Protein AF-A0A4S5B6F9-F1 (afdb_monomer_lite)

Radius of gyration: 16.88 Å; chains: 1; bounding box: 40×25×44 Å

Foldseek 3Di:
DPPPPDDDDDDDPCVVVPDDPLCVVCVVVVHDRDPVSVVVVVVVVVVVVVCVVVVVCVVVVND

Organism: NCBI:txid2699483

Structure (mmCIF, N/CA/C/O backbone):
data_AF-A0A4S5B6F9-F1
#
_entry.id   AF-A0A4S5B6F9-F1
#
loop_
_atom_site.group_PDB
_atom_site.id
_atom_site.type_symbol
_atom_site.label_atom_id
_atom_site.label_alt_id
_atom_site.label_comp_id
_atom_site.la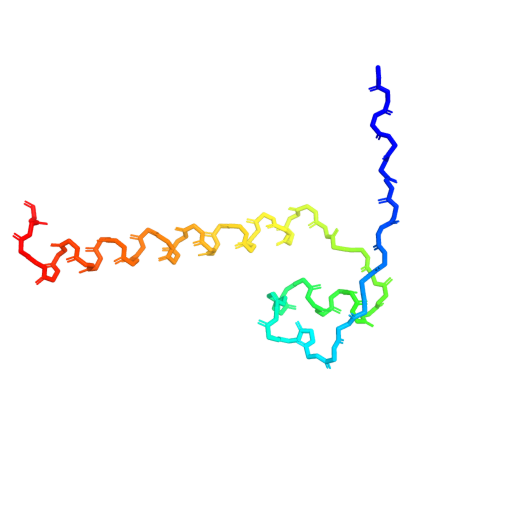bel_asym_id
_atom_site.label_entity_id
_atom_site.label_seq_id
_atom_site.pdbx_PDB_ins_code
_atom_site.Cartn_x
_atom_site.Cartn_y
_atom_site.Cartn_z
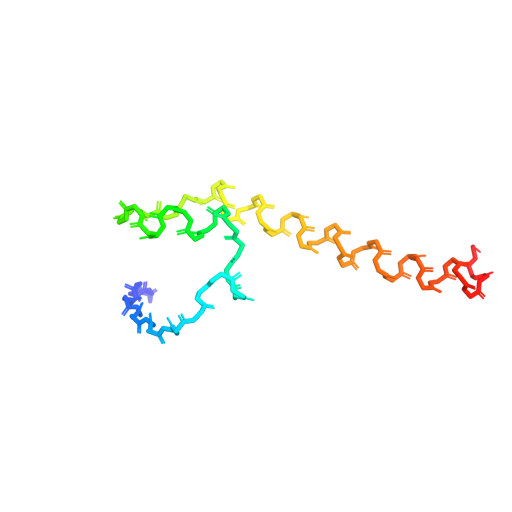_atom_site.occupancy
_atom_site.B_iso_or_equiv
_atom_site.auth_seq_id
_atom_site.auth_comp_id
_atom_site.auth_asym_id
_atom_site.auth_atom_id
_atom_site.pdbx_PDB_model_num
ATOM 1 N N . MET A 1 1 ? 11.271 21.049 19.246 1.00 45.72 1 MET A N 1
ATOM 2 C CA . MET A 1 1 ? 10.128 21.087 18.304 1.00 45.72 1 MET A CA 1
ATOM 3 C C . MET A 1 1 ? 9.500 19.703 18.238 1.00 45.72 1 MET A C 1
ATOM 5 O O . MET A 1 1 ? 10.064 18.819 17.608 1.00 45.72 1 MET A O 1
ATOM 9 N N . SER A 1 2 ? 8.381 19.485 18.930 1.00 53.66 2 S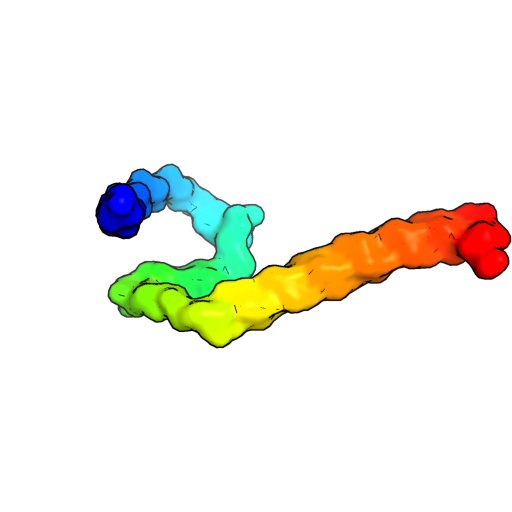ER A N 1
ATOM 10 C CA . SER A 1 2 ? 7.640 18.226 18.816 1.00 53.66 2 SER A CA 1
ATOM 11 C C . SER A 1 2 ? 6.830 18.283 17.520 1.00 53.66 2 SER A C 1
ATOM 13 O O . SER A 1 2 ? 5.907 19.092 17.415 1.00 53.66 2 SER A O 1
ATOM 15 N N . ARG A 1 3 ? 7.218 17.518 16.491 1.00 62.75 3 ARG A N 1
ATOM 16 C CA . ARG A 1 3 ? 6.419 17.385 15.263 1.00 62.75 3 ARG A CA 1
ATOM 17 C C . ARG A 1 3 ? 5.121 16.683 15.660 1.00 62.75 3 ARG A C 1
ATOM 19 O O . ARG A 1 3 ? 5.097 15.461 15.771 1.00 62.75 3 ARG A O 1
ATO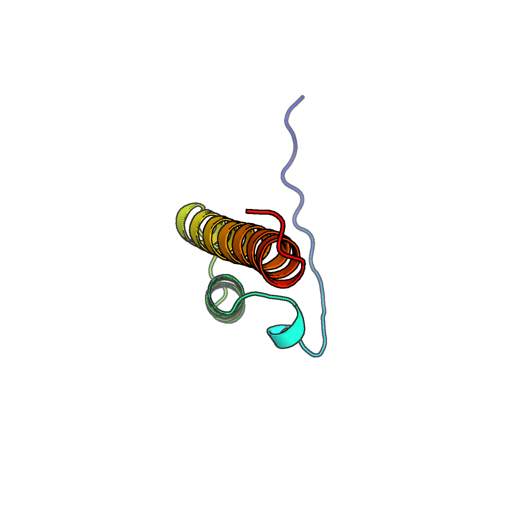M 26 N N . ARG A 1 4 ? 4.056 17.443 15.939 1.00 60.59 4 ARG A N 1
ATOM 27 C CA . ARG A 1 4 ? 2.717 16.870 16.123 1.00 60.59 4 ARG A CA 1
ATOM 28 C C . ARG A 1 4 ? 2.395 16.099 14.848 1.00 60.59 4 ARG A C 1
ATOM 30 O O . ARG A 1 4 ? 2.288 16.699 13.783 1.00 60.59 4 ARG A O 1
ATOM 37 N N . SER A 1 5 ? 2.290 14.779 14.957 1.00 62.41 5 SER A N 1
ATOM 38 C CA . SER A 1 5 ? 1.775 13.943 13.879 1.00 62.41 5 SER A CA 1
ATOM 39 C C . SER A 1 5 ? 0.306 14.326 13.687 1.00 62.41 5 SER A C 1
ATOM 41 O O . SER A 1 5 ? -0.556 13.947 14.479 1.00 62.41 5 SER A O 1
ATOM 43 N N . GLY A 1 6 ? 0.041 15.209 12.724 1.00 71.69 6 GLY A N 1
ATOM 44 C CA . GLY A 1 6 ? -1.313 15.595 12.349 1.00 71.69 6 GLY A CA 1
ATOM 45 C C . GLY A 1 6 ? -1.983 14.439 11.617 1.00 71.69 6 GLY A C 1
ATOM 46 O O . GLY A 1 6 ? -1.372 13.824 10.745 1.00 71.69 6 GLY A O 1
ATOM 47 N N . ARG A 1 7 ? -3.233 14.128 11.969 1.00 71.94 7 ARG A N 1
ATOM 48 C CA . ARG A 1 7 ? -4.065 13.246 11.143 1.00 71.94 7 ARG A CA 1
ATOM 49 C C . ARG A 1 7 ? -4.500 14.027 9.910 1.00 71.94 7 ARG A C 1
ATOM 51 O O . ARG A 1 7 ? -5.113 15.081 10.048 1.00 71.94 7 ARG A O 1
ATOM 58 N N . ILE A 1 8 ? -4.200 13.491 8.735 1.00 74.19 8 ILE A N 1
ATOM 59 C CA . ILE A 1 8 ? -4.732 13.966 7.460 1.00 74.19 8 ILE A CA 1
ATOM 60 C C . ILE A 1 8 ? -5.770 12.937 7.020 1.00 74.19 8 ILE A C 1
ATOM 62 O O . ILE A 1 8 ? -5.473 11.744 6.974 1.00 74.19 8 ILE A O 1
ATOM 66 N N . THR A 1 9 ? -6.986 13.397 6.743 1.00 79.44 9 THR A N 1
ATOM 67 C CA . THR A 1 9 ? -8.035 12.577 6.131 1.00 79.44 9 THR A CA 1
ATOM 68 C C . THR A 1 9 ? -8.056 12.904 4.645 1.00 79.44 9 THR A C 1
ATOM 70 O O . THR A 1 9 ? -8.175 14.072 4.285 1.00 79.44 9 THR A O 1
ATOM 73 N N . VAL A 1 10 ? -7.921 11.885 3.800 1.00 76.25 10 VAL A N 1
ATOM 74 C CA . VAL A 1 10 ? -8.003 12.005 2.340 1.00 76.25 10 VAL A CA 1
ATOM 75 C C . VAL A 1 10 ? -9.170 11.148 1.875 1.00 76.25 10 VAL A C 1
ATOM 77 O O . VAL A 1 10 ? -9.258 9.983 2.259 1.00 76.25 10 VAL A O 1
ATOM 80 N N . THR A 1 11 ? -10.051 11.728 1.068 1.00 84.25 11 THR A N 1
ATOM 81 C CA . THR A 1 11 ? -11.157 11.024 0.414 1.00 84.25 11 THR A CA 1
ATOM 82 C C . THR A 1 11 ? -10.811 10.884 -1.063 1.00 84.25 11 THR A C 1
ATOM 84 O O . THR A 1 11 ? -10.422 11.868 -1.688 1.00 84.25 11 THR A O 1
ATOM 87 N N . VAL A 1 12 ? -10.906 9.671 -1.599 1.00 85.00 12 VAL A N 1
ATOM 88 C CA . VAL A 1 12 ? -10.576 9.328 -2.990 1.00 85.00 12 VAL A CA 1
ATOM 89 C C . VAL A 1 12 ? -11.576 8.293 -3.482 1.00 85.00 12 VAL A C 1
ATOM 91 O O . VAL A 1 12 ? -11.907 7.376 -2.732 1.00 85.00 12 VAL A O 1
ATOM 94 N N . ASP A 1 13 ? -12.040 8.450 -4.720 1.00 92.12 13 ASP A N 1
ATOM 95 C CA . ASP A 1 13 ? -13.068 7.585 -5.311 1.00 92.12 13 ASP A CA 1
ATOM 96 C C . ASP A 1 13 ? -12.512 6.201 -5.693 1.00 92.12 13 ASP A C 1
ATOM 98 O O . ASP A 1 13 ? -13.200 5.198 -5.522 1.00 92.12 13 ASP A O 1
ATOM 102 N N . HIS A 1 14 ? -11.242 6.150 -6.119 1.00 90.00 14 HIS A N 1
ATOM 103 C CA . HIS A 1 14 ? -10.527 4.939 -6.547 1.00 90.00 14 HIS A CA 1
ATOM 104 C C . HIS A 1 14 ? -9.196 4.771 -5.795 1.00 90.00 14 HIS A C 1
ATOM 106 O O . HIS A 1 14 ? -8.115 4.989 -6.350 1.00 90.00 14 HIS A O 1
ATOM 112 N N . PRO A 1 15 ? -9.226 4.448 -4.490 1.00 87.75 15 PRO A N 1
ATOM 113 C CA . PRO A 1 15 ? -8.011 4.317 -3.688 1.00 87.75 15 PRO A CA 1
ATOM 114 C C . PRO A 1 15 ? -7.073 3.195 -4.172 1.00 87.75 15 PRO A C 1
ATOM 116 O O . PRO A 1 15 ? -5.871 3.267 -3.920 1.00 87.75 15 PRO A O 1
ATOM 119 N N . GLU A 1 16 ? -7.593 2.191 -4.877 1.00 90.50 16 GLU A N 1
ATOM 120 C CA . GLU A 1 16 ? -6.846 1.102 -5.516 1.00 90.50 16 GLU A CA 1
ATOM 121 C C . GLU A 1 16 ? -5.896 1.559 -6.627 1.00 90.50 16 GLU A C 1
ATOM 123 O O . GLU A 1 16 ? -4.906 0.881 -6.890 1.00 90.50 16 GLU A O 1
ATOM 128 N N . GLU A 1 17 ? -6.150 2.713 -7.246 1.00 90.25 17 GLU A N 1
ATOM 129 C CA . GLU A 1 17 ? -5.271 3.271 -8.280 1.00 90.25 17 GLU A CA 1
ATOM 130 C C . GLU A 1 17 ? -4.071 4.022 -7.686 1.00 90.25 17 GLU A C 1
ATOM 132 O O . GLU A 1 17 ? -3.081 4.272 -8.373 1.00 90.25 17 GLU A O 1
ATOM 137 N N . ILE A 1 18 ? -4.151 4.394 -6.405 1.00 86.81 18 ILE A N 1
ATOM 138 C CA . ILE A 1 18 ? -3.170 5.260 -5.740 1.00 86.81 18 ILE A CA 1
ATOM 139 C C . ILE A 1 18 ? -2.332 4.474 -4.733 1.00 86.81 18 ILE A C 1
ATOM 141 O O . ILE A 1 18 ? -1.118 4.664 -4.642 1.00 86.81 18 ILE A O 1
ATOM 145 N N . PHE A 1 19 ? -2.975 3.632 -3.926 1.00 88.38 19 PHE A N 1
ATOM 146 C CA . PHE A 1 19 ? -2.317 2.935 -2.832 1.00 88.38 19 PHE A CA 1
ATOM 147 C C . PHE A 1 19 ? -1.919 1.521 -3.234 1.00 88.38 19 PHE A C 1
ATOM 149 O O . PHE A 1 19 ? -2.732 0.753 -3.741 1.00 88.38 19 PHE A O 1
ATOM 156 N N . ASP A 1 20 ? -0.682 1.143 -2.898 1.00 90.94 20 ASP A N 1
ATOM 157 C CA . ASP A 1 20 ? -0.262 -0.257 -2.955 1.00 90.94 20 ASP A CA 1
ATOM 158 C C . ASP A 1 20 ? -1.242 -1.118 -2.127 1.00 90.94 20 ASP A C 1
ATOM 160 O O . ASP A 1 20 ? -1.620 -0.709 -1.019 1.00 90.94 20 ASP A O 1
ATOM 164 N N . PRO A 1 21 ? -1.643 -2.311 -2.602 1.00 91.94 21 PRO A N 1
ATOM 165 C CA . PRO A 1 21 ? -2.556 -3.196 -1.879 1.00 91.94 21 PRO A CA 1
ATOM 166 C C . PRO A 1 21 ? -2.146 -3.483 -0.425 1.00 91.94 21 PRO A C 1
ATOM 168 O O . PRO A 1 21 ? -3.009 -3.630 0.443 1.00 91.94 21 PRO A O 1
ATOM 171 N N . VAL A 1 22 ? -0.840 -3.512 -0.131 1.00 92.94 22 VAL A N 1
ATOM 172 C CA . VAL A 1 22 ? -0.287 -3.695 1.224 1.00 92.94 22 VAL A CA 1
ATOM 173 C C . VAL A 1 22 ? -0.606 -2.512 2.141 1.00 92.94 22 VAL A C 1
ATOM 175 O O . VAL A 1 22 ? -0.712 -2.697 3.349 1.00 92.94 22 VAL A O 1
ATOM 178 N N . ILE A 1 23 ? -0.790 -1.311 1.591 1.00 92.88 23 ILE A N 1
ATOM 179 C CA . ILE A 1 23 ? -1.227 -0.110 2.318 1.00 92.88 23 ILE A CA 1
ATOM 180 C C . ILE A 1 23 ? -2.752 -0.045 2.364 1.00 92.88 23 ILE A C 1
ATOM 182 O O . ILE A 1 23 ? -3.325 0.243 3.415 1.00 92.88 23 ILE A O 1
ATOM 186 N N . LEU A 1 24 ? -3.414 -0.344 1.246 1.00 91.62 24 LEU A N 1
ATOM 187 C CA . LEU A 1 24 ? -4.857 -0.195 1.109 1.00 91.62 24 LEU A CA 1
ATOM 188 C C . LEU A 1 24 ? -5.644 -1.164 2.001 1.00 91.62 24 LEU A C 1
ATOM 190 O O . LEU A 1 24 ? -6.561 -0.735 2.703 1.00 91.62 24 LEU A O 1
ATOM 194 N N . ALA A 1 25 ? -5.268 -2.445 2.036 1.00 93.00 25 ALA A N 1
ATOM 195 C CA . ALA A 1 25 ? -5.982 -3.457 2.817 1.00 93.00 25 ALA A CA 1
ATOM 196 C C . ALA A 1 25 ? -6.020 -3.159 4.338 1.00 93.00 25 ALA A C 1
ATOM 198 O O . ALA A 1 25 ? -7.101 -3.224 4.928 1.00 93.00 25 ALA A O 1
ATOM 199 N N . PRO A 1 26 ? -4.907 -2.779 5.006 1.00 92.25 26 PRO A N 1
ATOM 200 C CA . PRO A 1 26 ? -4.947 -2.316 6.393 1.00 92.25 26 PRO A CA 1
ATOM 201 C C . PRO A 1 26 ? -5.879 -1.122 6.606 1.00 92.25 26 PRO A C 1
ATOM 203 O O . PRO A 1 26 ? -6.635 -1.111 7.577 1.00 92.25 26 PRO A O 1
ATOM 206 N N . LEU A 1 27 ? -5.831 -0.127 5.713 1.00 89.50 27 LEU A N 1
ATOM 207 C CA . LEU A 1 27 ? -6.624 1.095 5.843 1.00 89.50 27 LEU A CA 1
ATOM 208 C C . LEU A 1 27 ? -8.123 0.812 5.702 1.00 89.50 27 LEU A C 1
ATOM 210 O O . LEU A 1 27 ? -8.906 1.301 6.514 1.00 89.50 27 LEU A O 1
ATOM 214 N N . GLN A 1 28 ? -8.517 -0.032 4.744 1.00 90.25 28 GLN A N 1
ATOM 215 C CA . GLN A 1 28 ? -9.900 -0.498 4.592 1.00 90.25 28 GLN A CA 1
ATOM 216 C C . GLN A 1 28 ? -10.374 -1.311 5.805 1.00 90.25 28 GLN A C 1
ATOM 218 O O . GLN A 1 28 ? -11.524 -1.193 6.218 1.00 90.25 28 GLN A O 1
ATOM 223 N N . ALA A 1 29 ? -9.476 -2.074 6.435 1.00 93.56 29 ALA A N 1
ATOM 224 C CA . ALA A 1 29 ? -9.750 -2.780 7.686 1.00 93.56 29 ALA A CA 1
ATOM 225 C C . ALA A 1 29 ? -9.763 -1.861 8.930 1.00 93.56 29 ALA A C 1
ATOM 227 O O . ALA A 1 29 ? -9.857 -2.352 10.056 1.00 93.56 29 ALA A O 1
ATOM 228 N N . GLY A 1 30 ? -9.619 -0.539 8.765 1.00 90.06 30 GLY A N 1
ATOM 229 C CA . GLY A 1 30 ? -9.578 0.427 9.870 1.00 90.06 30 GLY A CA 1
ATOM 230 C C . GLY A 1 30 ? -8.320 0.321 10.742 1.00 90.06 30 GLY A C 1
ATOM 231 O O . GLY A 1 30 ? -8.258 0.885 11.838 1.00 90.06 30 GLY A O 1
ATOM 232 N N . ARG A 1 31 ? -7.306 -0.406 10.267 1.00 93.00 31 ARG A N 1
ATOM 233 C CA . ARG A 1 31 ? -6.040 -0.661 10.950 1.00 93.00 31 ARG A CA 1
ATOM 234 C C . ARG A 1 31 ? -4.987 0.355 10.514 1.00 93.00 31 ARG A C 1
ATOM 236 O O . ARG A 1 31 ? -4.963 0.842 9.388 1.00 93.00 31 ARG A O 1
ATOM 243 N N . ARG A 1 32 ? -4.056 0.654 11.423 1.00 89.94 32 ARG A N 1
ATOM 244 C CA . ARG A 1 32 ? -2.859 1.433 11.085 1.00 89.94 32 ARG A CA 1
ATOM 245 C C . ARG A 1 32 ? -1.871 0.581 10.295 1.00 89.94 32 ARG A C 1
ATOM 247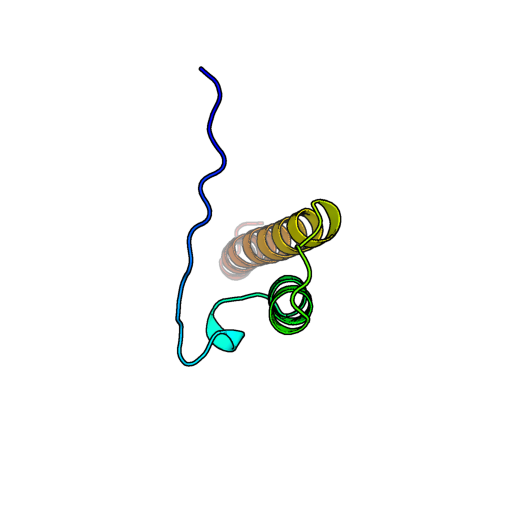 O O . ARG A 1 32 ? -1.580 -0.550 10.682 1.00 89.94 32 ARG A O 1
ATOM 254 N N . VAL A 1 33 ? -1.309 1.171 9.250 1.00 90.75 33 VAL A N 1
ATOM 255 C CA . VAL A 1 33 ? -0.161 0.615 8.533 1.00 90.75 33 VAL A CA 1
ATOM 256 C C . VAL A 1 33 ? 1.045 0.578 9.469 1.00 90.75 33 VAL A C 1
ATOM 258 O O . VAL A 1 33 ? 1.313 1.529 10.209 1.00 90.75 33 VAL A O 1
ATOM 261 N N . THR A 1 34 ? 1.760 -0.537 9.461 1.00 93.69 34 THR A N 1
ATOM 262 C CA . THR A 1 34 ? 2.982 -0.721 10.241 1.00 93.69 34 THR A CA 1
ATOM 263 C C . THR A 1 34 ? 4.205 -0.203 9.485 1.00 93.69 34 THR A C 1
ATOM 265 O O . THR A 1 34 ? 4.240 -0.166 8.257 1.00 93.69 34 THR A O 1
ATOM 268 N N . ALA A 1 35 ? 5.270 0.131 10.216 1.00 94.06 35 ALA A N 1
ATOM 269 C CA . ALA A 1 35 ? 6.535 0.538 9.600 1.00 94.06 35 ALA A CA 1
ATOM 270 C C . ALA A 1 35 ? 7.150 -0.561 8.706 1.00 94.06 35 ALA A C 1
ATOM 272 O O . ALA A 1 35 ? 7.884 -0.255 7.770 1.00 94.06 35 ALA A O 1
ATOM 273 N N . ALA A 1 36 ? 6.861 -1.837 8.988 1.00 95.44 36 ALA A N 1
ATOM 274 C CA . ALA A 1 36 ? 7.319 -2.959 8.174 1.00 95.44 36 ALA A CA 1
ATOM 275 C C . ALA A 1 36 ? 6.591 -3.013 6.822 1.00 95.44 36 ALA A C 1
ATOM 277 O O . ALA A 1 36 ? 7.250 -3.140 5.793 1.00 95.44 36 ALA A O 1
ATOM 278 N N . GLU A 1 37 ? 5.265 -2.848 6.825 1.00 93.69 37 GLU A N 1
ATOM 279 C CA . GLU A 1 37 ? 4.445 -2.757 5.608 1.00 93.69 37 GLU A CA 1
ATOM 280 C C . GLU A 1 37 ? 4.868 -1.555 4.749 1.00 93.69 37 GLU A C 1
ATOM 282 O O . GLU A 1 37 ? 5.098 -1.703 3.551 1.00 93.69 37 GLU A O 1
ATOM 287 N N . GLU A 1 38 ? 5.082 -0.383 5.358 1.00 93.25 38 GLU A N 1
ATOM 288 C CA . GLU A 1 38 ? 5.572 0.792 4.625 1.00 93.25 38 GLU A CA 1
ATOM 289 C C . GLU A 1 38 ? 6.966 0.552 4.017 1.00 93.25 38 GLU A C 1
ATOM 291 O O . GLU A 1 38 ? 7.231 0.908 2.865 1.00 93.25 38 GLU A O 1
ATOM 296 N N . ARG A 1 39 ? 7.877 -0.072 4.776 1.00 94.31 39 ARG A N 1
ATOM 297 C CA . ARG A 1 39 ? 9.235 -0.375 4.305 1.00 94.31 39 ARG A CA 1
ATOM 298 C C . ARG A 1 39 ? 9.232 -1.360 3.138 1.00 94.31 39 ARG A C 1
ATOM 300 O O . ARG A 1 39 ? 10.068 -1.221 2.245 1.00 94.31 39 ARG A O 1
ATOM 307 N N . ASP A 1 40 ? 8.331 -2.335 3.148 1.00 93.62 40 ASP A N 1
ATOM 308 C CA . ASP A 1 40 ? 8.191 -3.301 2.061 1.00 93.62 40 ASP A CA 1
ATOM 309 C C . ASP A 1 40 ? 7.760 -2.615 0.758 1.00 93.62 40 ASP A C 1
ATOM 311 O O . ASP A 1 40 ? 8.442 -2.749 -0.259 1.00 93.62 40 ASP A O 1
ATOM 315 N N . VAL A 1 41 ? 6.730 -1.765 0.807 1.00 91.56 41 VAL A N 1
ATOM 316 C CA . VAL A 1 41 ? 6.283 -0.990 -0.365 1.00 91.56 41 VAL A CA 1
ATOM 317 C C . VAL A 1 41 ? 7.395 -0.091 -0.899 1.00 91.56 41 VAL A C 1
ATOM 319 O O . VAL A 1 41 ? 7.677 -0.101 -2.098 1.00 91.56 41 VAL A O 1
ATOM 322 N N . ARG A 1 42 ? 8.119 0.618 -0.021 1.00 90.88 42 ARG A N 1
ATOM 323 C CA . ARG A 1 42 ? 9.281 1.425 -0.438 1.00 90.88 42 ARG A CA 1
ATOM 324 C C . ARG A 1 42 ? 10.348 0.581 -1.131 1.00 90.88 42 ARG A C 1
ATOM 326 O O . ARG A 1 42 ? 10.911 1.021 -2.127 1.00 90.88 42 ARG A O 1
ATOM 333 N N . ARG A 1 43 ? 10.639 -0.622 -0.626 1.00 92.19 43 ARG A N 1
ATOM 334 C CA . ARG A 1 43 ? 11.632 -1.521 -1.231 1.00 92.19 43 ARG A CA 1
ATOM 335 C C . ARG A 1 43 ? 11.203 -1.974 -2.625 1.00 92.19 43 ARG A C 1
ATOM 337 O O . ARG A 1 43 ? 12.043 -1.965 -3.523 1.00 92.19 43 ARG A O 1
ATOM 344 N N . ARG A 1 44 ? 9.939 -2.370 -2.801 1.00 89.19 44 ARG A N 1
ATOM 345 C CA . ARG A 1 44 ? 9.394 -2.781 -4.107 1.00 89.19 44 ARG A CA 1
ATOM 346 C C . ARG A 1 44 ? 9.461 -1.639 -5.109 1.00 89.19 44 ARG A C 1
ATOM 348 O O . ARG A 1 44 ? 10.013 -1.820 -6.187 1.00 89.19 44 ARG A O 1
ATOM 355 N N . HIS A 1 45 ? 9.038 -0.449 -4.696 1.00 86.38 45 HIS A N 1
ATOM 356 C CA . HIS A 1 45 ? 9.094 0.732 -5.544 1.00 86.38 45 HIS A CA 1
ATOM 357 C C . HIS A 1 45 ? 10.533 1.099 -5.937 1.00 86.38 45 HIS A C 1
ATOM 359 O O . HIS A 1 45 ? 10.814 1.370 -7.099 1.00 86.38 45 HIS A O 1
ATOM 365 N N . THR A 1 46 ? 11.491 1.025 -5.005 1.00 86.31 46 THR A N 1
ATOM 366 C CA . THR A 1 46 ? 12.913 1.190 -5.346 1.00 86.31 46 THR A CA 1
ATOM 367 C C . THR A 1 46 ? 13.386 0.118 -6.327 1.00 86.31 46 THR A C 1
ATOM 369 O O . THR A 1 46 ? 14.155 0.429 -7.229 1.00 86.31 46 THR A O 1
ATOM 372 N N . ALA A 1 47 ? 12.947 -1.135 -6.187 1.00 86.56 47 ALA A N 1
ATOM 373 C CA . ALA A 1 47 ? 13.312 -2.196 -7.123 1.00 86.56 47 ALA A CA 1
ATOM 374 C C . ALA A 1 47 ? 12.750 -1.941 -8.533 1.00 86.56 47 ALA A C 1
ATOM 376 O O . ALA A 1 47 ? 13.484 -2.107 -9.504 1.00 86.56 47 ALA A O 1
ATOM 377 N N . GLU A 1 48 ? 11.507 -1.472 -8.655 1.00 81.44 48 GLU A N 1
ATOM 378 C CA . GLU A 1 48 ? 10.904 -1.039 -9.928 1.00 81.44 48 GLU A CA 1
ATOM 379 C C . GLU A 1 48 ? 11.677 0.132 -10.546 1.00 81.44 48 GLU A C 1
ATOM 381 O O . GLU A 1 48 ? 12.045 0.093 -11.722 1.00 81.44 48 GLU A O 1
ATOM 386 N N . LEU A 1 49 ? 12.007 1.138 -9.731 1.00 80.62 49 LEU A N 1
ATOM 387 C CA . LEU A 1 49 ? 12.817 2.287 -10.130 1.00 80.62 49 LEU A CA 1
ATOM 388 C C . LEU A 1 49 ? 14.265 1.932 -10.456 1.00 80.62 49 LEU A C 1
ATOM 390 O O . LEU A 1 49 ? 14.920 2.723 -11.113 1.00 80.62 49 LEU A O 1
ATOM 394 N N . VAL A 1 50 ? 14.802 0.806 -9.991 1.00 79.88 50 VAL A N 1
ATOM 395 C CA . VAL A 1 50 ? 16.140 0.325 -10.375 1.00 79.88 50 VAL A CA 1
ATOM 396 C C . VAL A 1 50 ? 16.054 -0.515 -11.645 1.00 79.88 50 VAL A C 1
ATOM 398 O O . VAL A 1 50 ? 16.906 -0.395 -12.527 1.00 79.88 50 VAL A O 1
ATOM 401 N N . ALA A 1 51 ? 15.007 -1.330 -11.774 1.00 75.75 51 ALA A N 1
ATOM 402 C CA . ALA A 1 51 ? 14.763 -2.131 -12.961 1.00 75.75 51 ALA 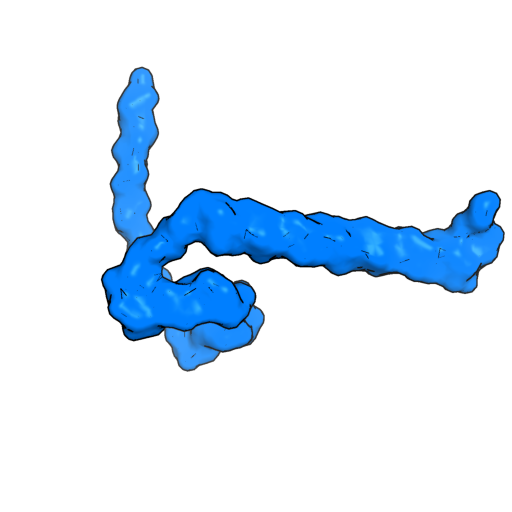A CA 1
ATOM 403 C C . ALA A 1 51 ? 14.497 -1.247 -14.189 1.00 75.75 51 ALA A C 1
ATOM 405 O O . ALA A 1 51 ? 15.084 -1.491 -15.235 1.00 75.75 51 ALA A O 1
ATOM 406 N N . GLY A 1 52 ? 13.694 -0.185 -14.076 1.00 65.56 52 GLY A N 1
ATOM 407 C CA . GLY A 1 52 ? 13.340 0.692 -15.202 1.00 65.56 52 GLY A CA 1
ATOM 408 C C . GLY A 1 52 ? 14.539 1.368 -15.896 1.00 65.56 52 GLY A C 1
ATOM 409 O O . GLY A 1 52 ? 14.706 1.214 -17.106 1.00 65.56 52 GLY A O 1
ATOM 410 N N . PRO A 1 53 ? 15.425 2.076 -15.173 1.00 61.41 53 PRO A N 1
ATOM 411 C CA . PRO A 1 53 ? 16.626 2.690 -15.727 1.00 61.41 53 PRO A CA 1
ATOM 412 C C . PRO A 1 53 ? 17.633 1.659 -16.217 1.00 61.41 53 PRO A C 1
ATOM 414 O O . PRO A 1 53 ? 18.179 1.835 -17.299 1.00 61.41 53 PRO A O 1
ATOM 417 N N . ALA A 1 54 ? 17.858 0.564 -15.482 1.00 57.84 54 ALA A N 1
ATOM 418 C CA . ALA A 1 54 ? 18.780 -0.481 -15.925 1.00 57.84 54 ALA A CA 1
ATOM 419 C C . ALA A 1 54 ? 18.280 -1.188 -17.198 1.00 57.84 54 ALA A C 1
ATOM 421 O O . ALA A 1 54 ? 19.086 -1.519 -18.066 1.00 57.84 54 ALA A O 1
ATOM 422 N N . VAL A 1 55 ? 16.962 -1.365 -17.355 1.00 57.69 55 VAL A N 1
ATOM 423 C CA . VAL A 1 55 ? 16.339 -1.875 -18.586 1.00 57.69 55 VAL A CA 1
ATOM 424 C C . VAL A 1 55 ? 16.488 -0.866 -19.726 1.00 57.69 55 VAL A C 1
ATOM 426 O O . VAL A 1 55 ? 16.899 -1.263 -20.811 1.00 57.69 55 VAL A O 1
ATOM 429 N N . CYS A 1 56 ? 16.257 0.430 -19.495 1.00 59.72 56 CYS A N 1
ATOM 430 C CA . CYS A 1 56 ? 16.486 1.471 -20.506 1.00 59.72 56 CYS A CA 1
ATOM 431 C C . CYS A 1 56 ? 17.963 1.581 -20.928 1.00 59.72 56 CYS A C 1
ATOM 433 O O . CYS A 1 56 ? 18.250 1.686 -22.120 1.00 59.72 56 CYS A O 1
ATOM 435 N N . CYS A 1 57 ? 18.905 1.533 -19.981 1.00 61.12 57 CYS A N 1
ATOM 436 C CA . CYS A 1 57 ? 20.344 1.588 -20.253 1.00 61.12 57 CYS A CA 1
ATOM 437 C C . CYS A 1 57 ? 20.816 0.351 -21.028 1.00 61.12 57 CYS A C 1
ATOM 439 O O . CYS A 1 57 ? 21.506 0.488 -22.039 1.00 61.12 57 CYS A O 1
ATOM 441 N N . ARG A 1 58 ? 20.364 -0.846 -20.626 1.00 58.09 58 ARG A N 1
ATOM 442 C CA . ARG A 1 58 ? 20.690 -2.104 -21.310 1.00 58.09 58 ARG A CA 1
ATOM 443 C C . ARG A 1 58 ? 20.027 -2.200 -22.692 1.00 58.09 58 ARG A C 1
ATOM 445 O O . ARG A 1 58 ? 20.671 -2.655 -23.629 1.00 58.09 58 ARG A O 1
ATOM 452 N N . ALA A 1 59 ? 18.797 -1.706 -22.859 1.00 59.25 59 ALA A N 1
ATOM 453 C CA . ALA A 1 59 ? 18.120 -1.626 -24.161 1.00 59.25 59 ALA A CA 1
ATOM 454 C C . ALA A 1 59 ? 18.807 -0.653 -25.135 1.00 59.25 59 ALA A C 1
ATOM 456 O O . ALA A 1 59 ? 18.737 -0.844 -26.346 1.00 59.25 59 ALA A O 1
ATOM 457 N N . ARG A 1 60 ? 19.499 0.372 -24.619 1.00 63.59 60 ARG A N 1
ATOM 458 C CA . ARG A 1 60 ? 20.329 1.294 -25.411 1.00 63.59 60 ARG A CA 1
ATOM 459 C C . ARG A 1 60 ? 21.778 0.821 -25.597 1.00 63.59 60 ARG A C 1
ATOM 461 O O . ARG A 1 60 ? 22.567 1.557 -26.177 1.00 63.59 60 ARG A O 1
ATOM 468 N N . GLY A 1 61 ? 22.131 -0.379 -25.129 1.00 55.34 61 GLY A N 1
ATOM 469 C CA . GLY A 1 61 ? 23.459 -0.968 -25.325 1.00 55.34 61 GLY A CA 1
ATOM 470 C C . GLY A 1 61 ? 24.577 -0.359 -24.474 1.00 55.34 61 GLY A C 1
ATOM 471 O O . GLY A 1 61 ? 25.743 -0.635 -24.735 1.00 55.34 61 GLY A O 1
ATOM 472 N N . PHE A 1 62 ? 24.249 0.442 -23.456 1.00 60.00 62 PHE A N 1
ATOM 473 C CA . PHE A 1 62 ? 25.221 0.883 -22.457 1.00 60.00 62 PHE A CA 1
ATOM 474 C C . PHE A 1 62 ? 25.341 -0.223 -21.401 1.00 60.00 62 PHE A C 1
ATOM 476 O O . PHE A 1 62 ? 24.530 -0.294 -20.474 1.00 60.00 62 PHE A O 1
ATOM 483 N N . ALA A 1 63 ? 26.288 -1.138 -21.615 1.00 57.84 63 ALA A N 1
ATOM 484 C CA . ALA A 1 63 ? 26.698 -2.163 -20.657 1.00 57.84 63 ALA A CA 1
ATOM 485 C C . ALA A 1 63 ? 27.992 -1.746 -19.954 1.00 57.84 63 ALA A C 1
ATOM 487 O O . ALA A 1 63 ? 28.866 -1.171 -20.642 1.00 57.84 63 ALA A O 1
#

Sequence (63 aa):
MSRRSGRITVTVDHPEEIFDPVILAPLQAGRRVTAAEERDVRRRHTAELVAGPAVCCRARGFA

Secondary structure (DSSP, 8-state):
------------S-GGGTS-HHHHHHHHTTPPPPHHHHHHHHHHHHHHHHHHHHHHHHHTT--

pLDDT: mean 80.2, std 14.16, range [45.72, 95.44]